Protein AF-A0A529LRW3-F1 (afdb_monomer_lite)

Secondary structure (DSSP, 8-state):
-HHHHHHHTGGGS-EE-TTGGGSEEE-HHHHHTGGGEEEEEEEETT--S-EE--PPPP-SSSTTPPPTT--SEEEPPTT---EEEEEEETT-

Sequence (92 aa):
ENKQILDQFWTSWIAFDSGGNRGLVYFTQMLSYRCAIKEVHYSLNGSALDKEIKMPPCDAKDPYAIPSDYQPYFKVKDDVKSMAVQVTYTDG

Radius of gyration: 13.14 Å; chains: 1; bounding box: 32×28×34 Å

Structure (mmCIF, N/CA/C/O backbone):
data_AF-A0A529LRW3-F1
#
_entry.id   AF-A0A529LRW3-F1
#
loop_
_atom_site.group_PDB
_atom_site.id
_atom_site.type_symbol
_atom_site.label_atom_id
_atom_site.label_alt_id
_atom_site.label_comp_id
_atom_site.label_asym_id
_atom_site.label_entity_id
_atom_site.label_seq_id
_atom_site.pdbx_PDB_ins_code
_atom_site.Cartn_x
_atom_site.Cartn_y
_atom_site.Cartn_z
_atom_site.occupancy
_atom_site.B_iso_or_equiv
_atom_site.auth_seq_id
_atom_site.auth_comp_id
_atom_site.auth_asym_id
_atom_site.auth_atom_id
_atom_site.pdbx_PDB_model_num
ATOM 1 N N . GLU A 1 1 ? 18.303 -2.722 -6.018 1.00 77.81 1 GLU A N 1
ATOM 2 C CA . GLU A 1 1 ? 17.991 -1.337 -5.608 1.00 77.81 1 GLU A CA 1
ATOM 3 C C . GLU A 1 1 ? 16.567 -1.205 -5.067 1.00 77.81 1 GLU A C 1
ATOM 5 O O . GLU A 1 1 ? 16.422 -0.947 -3.883 1.00 77.81 1 GLU A O 1
ATOM 10 N N . ASN A 1 2 ? 15.527 -1.505 -5.854 1.00 83.38 2 ASN A N 1
ATOM 11 C CA . ASN A 1 2 ? 14.121 -1.392 -5.418 1.00 83.38 2 ASN A CA 1
ATOM 12 C C . ASN A 1 2 ? 13.794 -2.099 -4.084 1.00 83.38 2 ASN A C 1
ATOM 14 O O . ASN A 1 2 ? 13.210 -1.478 -3.204 1.00 83.38 2 ASN A O 1
ATOM 18 N N . LYS A 1 3 ? 14.224 -3.359 -3.895 1.00 88.44 3 LYS A N 1
ATOM 19 C CA . LYS A 1 3 ? 14.064 -4.097 -2.622 1.00 88.44 3 LYS A CA 1
ATOM 20 C C . LYS A 1 3 ? 14.737 -3.388 -1.442 1.00 88.44 3 LYS A C 1
ATOM 22 O O . LYS A 1 3 ? 14.128 -3.217 -0.401 1.00 88.44 3 LYS A O 1
ATOM 27 N N . GLN A 1 4 ? 15.962 -2.900 -1.635 1.00 90.62 4 GLN A N 1
ATOM 28 C CA . GLN A 1 4 ? 16.712 -2.193 -0.595 1.00 90.62 4 GLN A CA 1
ATOM 29 C C . GLN A 1 4 ? 16.006 -0.902 -0.156 1.00 90.62 4 GLN A C 1
ATOM 31 O O . GLN A 1 4 ? 15.973 -0.604 1.034 1.00 90.62 4 GLN A O 1
ATOM 36 N N . ILE A 1 5 ? 15.420 -0.155 -1.096 1.00 91.25 5 ILE A N 1
ATOM 37 C CA . ILE A 1 5 ? 14.625 1.039 -0.780 1.00 91.25 5 ILE A CA 1
ATOM 38 C C . ILE A 1 5 ? 13.350 0.646 -0.025 1.00 91.25 5 ILE A C 1
ATOM 40 O O . ILE A 1 5 ? 13.011 1.281 0.970 1.00 91.25 5 ILE A O 1
ATOM 44 N N . LEU A 1 6 ? 12.659 -0.411 -0.457 1.00 91.88 6 LEU A N 1
ATOM 45 C CA . LEU A 1 6 ? 11.480 -0.915 0.251 1.00 91.88 6 LEU A CA 1
ATOM 46 C C . LEU A 1 6 ? 11.825 -1.327 1.689 1.00 91.88 6 LEU A C 1
ATOM 48 O O . LEU A 1 6 ? 11.123 -0.907 2.603 1.00 91.88 6 LEU A O 1
ATOM 52 N N . ASP A 1 7 ? 12.926 -2.041 1.908 1.00 91.75 7 ASP A N 1
ATOM 53 C CA . ASP A 1 7 ? 13.361 -2.454 3.248 1.00 91.75 7 ASP A CA 1
ATOM 54 C C . ASP A 1 7 ? 13.795 -1.262 4.116 1.00 91.75 7 ASP A C 1
ATOM 56 O O . ASP A 1 7 ? 13.459 -1.190 5.298 1.00 91.75 7 ASP A O 1
ATOM 60 N N . GLN A 1 8 ? 14.518 -0.294 3.546 1.00 93.69 8 GLN A N 1
ATOM 61 C CA . GLN A 1 8 ? 14.991 0.880 4.285 1.00 93.69 8 GLN A CA 1
ATOM 62 C C . GLN A 1 8 ? 13.846 1.822 4.687 1.00 93.69 8 GLN A C 1
ATOM 64 O O . GLN A 1 8 ? 13.898 2.437 5.753 1.00 93.69 8 GLN A O 1
ATOM 69 N N . PHE A 1 9 ? 12.812 1.924 3.852 1.00 91.81 9 PHE A N 1
ATOM 70 C CA . PHE A 1 9 ? 11.676 2.827 4.039 1.00 91.81 9 PHE A CA 1
ATOM 71 C C . PHE A 1 9 ? 10.372 2.071 4.313 1.00 91.81 9 PHE A C 1
ATOM 73 O O . PHE A 1 9 ? 9.297 2.517 3.914 1.00 91.81 9 PHE A O 1
ATOM 80 N N . TRP A 1 10 ? 10.448 0.947 5.031 1.00 91.00 10 TRP A N 1
ATOM 81 C CA . TRP A 1 10 ? 9.281 0.114 5.344 1.00 91.00 10 TRP A CA 1
ATOM 82 C C . TRP A 1 10 ? 8.170 0.871 6.087 1.00 91.00 10 TRP A C 1
ATOM 84 O O . TRP A 1 10 ? 6.985 0.606 5.898 1.00 91.00 10 TRP A O 1
ATOM 94 N N . THR A 1 11 ? 8.528 1.891 6.873 1.00 90.88 11 THR A N 1
ATOM 95 C CA . THR A 1 11 ? 7.571 2.779 7.555 1.00 90.88 11 THR A CA 1
ATOM 96 C C . THR A 1 11 ? 6.766 3.662 6.599 1.00 90.88 11 THR A C 1
ATOM 98 O O . THR A 1 11 ? 5.768 4.244 7.009 1.00 90.88 11 THR A O 1
ATOM 101 N N . SER A 1 12 ? 7.194 3.772 5.338 1.00 91.75 12 SER A N 1
ATOM 102 C CA . SER A 1 12 ? 6.545 4.548 4.274 1.00 91.75 12 SER A CA 1
ATOM 103 C C . SER A 1 12 ? 5.797 3.676 3.265 1.00 91.75 12 SER A C 1
ATOM 105 O O . SER A 1 12 ? 5.265 4.207 2.291 1.00 91.75 12 SER A O 1
ATOM 107 N N . TRP A 1 13 ? 5.737 2.354 3.471 1.00 94.94 13 TRP A N 1
ATOM 108 C CA . TRP A 1 13 ? 4.964 1.458 2.605 1.00 94.94 13 TRP A CA 1
ATOM 109 C C . TRP A 1 13 ? 3.499 1.868 2.522 1.00 94.94 13 TRP A C 1
ATOM 111 O O . TRP A 1 13 ? 2.902 1.846 1.446 1.00 94.94 13 TRP A O 1
ATOM 121 N N . ILE A 1 14 ? 2.940 2.275 3.661 1.00 93.88 14 ILE A N 1
ATOM 122 C CA . ILE A 1 14 ? 1.589 2.805 3.751 1.00 93.88 14 ILE A CA 1
ATOM 123 C C . ILE A 1 14 ? 1.564 4.119 4.522 1.00 93.88 14 ILE A C 1
ATOM 125 O O . ILE A 1 14 ? 2.356 4.335 5.438 1.00 93.88 14 ILE A O 1
ATOM 129 N N . ALA A 1 15 ? 0.608 4.973 4.181 1.00 92.06 15 ALA A N 1
ATOM 130 C CA . ALA A 1 15 ? 0.317 6.190 4.920 1.00 92.06 15 ALA A CA 1
ATOM 131 C C . ALA A 1 15 ? -1.193 6.352 5.082 1.00 92.06 15 ALA A C 1
ATOM 133 O O . ALA A 1 15 ? -1.942 6.257 4.111 1.00 92.06 15 ALA A O 1
ATOM 134 N N . PHE A 1 16 ? -1.636 6.619 6.306 1.00 90.44 16 PHE A N 1
ATOM 135 C CA . PHE A 1 16 ? -3.001 7.070 6.551 1.00 90.44 16 PHE A CA 1
ATOM 136 C C . PHE A 1 16 ? -3.110 8.561 6.224 1.00 90.44 16 PHE A C 1
ATOM 138 O O . PHE A 1 16 ? -2.164 9.320 6.442 1.00 90.44 16 PHE A O 1
ATOM 145 N N . ASP A 1 17 ? -4.253 8.980 5.690 1.00 86.81 17 ASP A N 1
ATOM 146 C CA . ASP A 1 17 ? -4.539 10.393 5.452 1.00 86.81 17 ASP A CA 1
ATOM 147 C C . ASP A 1 17 ? -4.712 11.197 6.758 1.00 86.81 17 ASP A C 1
ATOM 149 O O . ASP A 1 17 ? -4.525 10.695 7.869 1.00 86.81 17 ASP A O 1
ATOM 153 N N . SER A 1 18 ? -5.078 12.477 6.643 1.00 78.69 18 SER A N 1
ATOM 154 C CA . SER A 1 18 ? -5.312 13.348 7.803 1.00 78.69 18 SER A CA 1
ATOM 155 C C . SER A 1 18 ? -6.494 12.916 8.686 1.00 78.69 18 SER A C 1
ATOM 157 O O . SER A 1 18 ? -6.582 13.354 9.832 1.00 78.69 18 SER A O 1
ATOM 159 N N . GLY A 1 1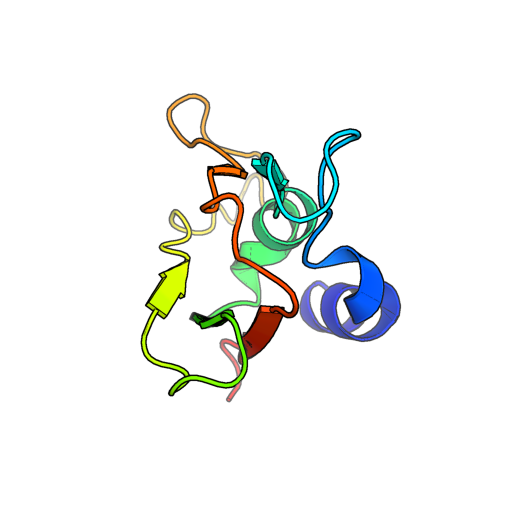9 ? -7.381 12.049 8.189 1.00 69.25 19 GLY A N 1
ATOM 160 C CA . GLY A 1 19 ? -8.421 11.369 8.963 1.00 69.25 19 GLY A CA 1
ATOM 161 C C . GLY A 1 19 ? -7.898 10.169 9.762 1.00 69.25 19 GLY A C 1
ATOM 162 O O . GLY A 1 19 ? -8.658 9.552 10.515 1.00 69.25 19 GLY A O 1
ATOM 163 N N . GLY A 1 20 ? -6.611 9.840 9.626 1.00 75.31 20 GLY A N 1
ATOM 164 C CA . GLY A 1 20 ? -5.960 8.720 10.289 1.00 75.31 20 GLY A CA 1
ATOM 165 C C . GLY A 1 20 ? -6.580 7.392 9.868 1.00 75.31 20 GLY A C 1
ATOM 166 O O . GLY A 1 20 ? -6.903 7.157 8.705 1.00 75.31 20 GLY A O 1
ATOM 167 N N . ASN A 1 21 ? 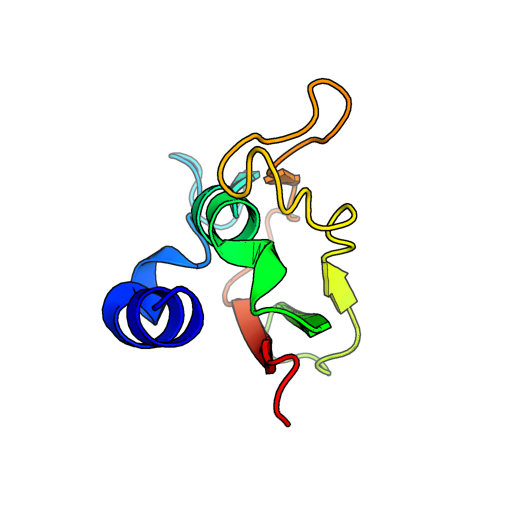-6.812 6.518 10.842 1.00 67.88 21 ASN A N 1
ATOM 168 C CA . ASN A 1 21 ? -7.297 5.155 10.622 1.00 67.88 21 ASN A CA 1
ATOM 169 C C . ASN A 1 21 ? -8.755 5.067 10.116 1.00 67.88 21 ASN A C 1
ATOM 171 O O . ASN A 1 21 ? -9.335 3.989 10.122 1.00 67.88 21 ASN A O 1
ATOM 175 N N . ARG A 1 22 ? -9.380 6.186 9.738 1.00 76.62 22 ARG A N 1
ATOM 176 C CA . ARG A 1 22 ? -10.783 6.273 9.291 1.00 76.62 22 ARG A CA 1
ATOM 177 C C . ARG A 1 22 ? -10.926 6.814 7.866 1.00 76.62 22 ARG A C 1
ATOM 179 O O . ARG A 1 22 ? -12.031 7.086 7.404 1.00 76.62 22 ARG A O 1
ATOM 186 N N . GLY A 1 23 ? -9.803 7.022 7.186 1.00 85.62 23 GLY A N 1
ATOM 187 C CA . GLY A 1 23 ? -9.759 7.656 5.878 1.00 85.62 23 GLY A CA 1
ATOM 188 C C . GLY A 1 23 ? -9.164 6.757 4.807 1.00 85.62 23 GLY A C 1
ATOM 189 O O . GLY A 1 23 ? -9.501 5.575 4.674 1.00 85.62 23 GLY A O 1
ATOM 190 N N . LEU A 1 24 ? -8.308 7.358 3.997 1.00 92.44 24 LEU A N 1
ATOM 191 C CA . LEU A 1 24 ? -7.577 6.694 2.933 1.00 92.44 24 LEU A CA 1
ATOM 192 C C . LEU A 1 24 ? -6.268 6.110 3.462 1.00 92.44 24 LEU A C 1
ATOM 194 O O . LEU A 1 24 ? -5.549 6.747 4.232 1.00 92.44 24 LEU A O 1
ATOM 198 N N . VAL A 1 25 ? -5.954 4.905 3.000 1.00 94.31 25 VAL A N 1
ATOM 199 C CA . VAL A 1 25 ? -4.628 4.304 3.116 1.00 94.31 25 VAL A CA 1
ATOM 200 C C . VAL A 1 25 ? -3.957 4.427 1.763 1.00 94.31 25 VAL A C 1
ATOM 202 O O . VAL A 1 25 ? -4.387 3.794 0.800 1.00 94.31 25 VAL A O 1
ATOM 205 N N . TYR A 1 26 ? -2.915 5.241 1.696 1.00 95.19 26 TYR A N 1
ATOM 206 C CA . TYR A 1 26 ? -2.067 5.401 0.525 1.00 95.19 26 TYR A CA 1
ATOM 207 C C . TYR A 1 26 ? -0.945 4.377 0.540 1.00 95.19 26 TYR A C 1
ATOM 209 O O . TYR A 1 26 ? -0.373 4.100 1.588 1.00 95.19 26 TYR A O 1
ATOM 217 N N . PHE A 1 27 ? -0.597 3.870 -0.635 1.00 95.81 27 PHE A N 1
ATOM 218 C CA . PHE A 1 27 ? 0.516 2.940 -0.840 1.00 95.81 27 PHE A CA 1
ATOM 219 C C . PHE A 1 27 ? 1.341 3.312 -2.085 1.00 95.81 27 PHE A C 1
ATOM 221 O O . PHE A 1 27 ? 1.974 2.476 -2.730 1.00 95.81 27 PHE A O 1
ATOM 228 N N . THR A 1 28 ? 1.335 4.605 -2.423 1.00 93.88 28 THR A N 1
ATOM 229 C CA . THR A 1 28 ? 2.017 5.204 -3.579 1.00 93.88 28 THR A CA 1
ATOM 230 C C . THR A 1 28 ? 3.498 4.842 -3.641 1.00 93.88 28 THR A C 1
ATOM 232 O O . THR A 1 28 ? 4.001 4.521 -4.712 1.00 93.88 28 THR A O 1
ATOM 235 N N . GLN A 1 29 ? 4.189 4.839 -2.496 1.00 92.88 29 GLN A N 1
ATOM 236 C CA . GLN A 1 29 ? 5.612 4.504 -2.443 1.00 92.88 29 GLN A CA 1
ATOM 237 C C . GLN A 1 29 ? 5.854 3.067 -2.914 1.00 92.88 29 GLN A C 1
ATOM 239 O O . GLN A 1 29 ? 6.688 2.855 -3.792 1.00 92.88 29 GLN A O 1
ATOM 244 N N . MET A 1 30 ? 5.079 2.095 -2.420 1.00 94.75 30 MET A N 1
ATOM 245 C CA . MET A 1 30 ? 5.238 0.705 -2.850 1.00 94.75 30 MET A CA 1
ATOM 246 C C . MET A 1 30 ? 4.991 0.545 -4.352 1.00 94.75 30 MET A C 1
ATOM 248 O O . MET A 1 30 ? 5.707 -0.206 -5.009 1.00 94.75 30 MET A O 1
ATOM 252 N N . LEU A 1 31 ? 4.029 1.283 -4.918 1.00 93.75 31 LEU A N 1
ATOM 253 C CA . LEU A 1 31 ? 3.762 1.252 -6.360 1.00 93.75 31 LEU A CA 1
ATOM 254 C C . LEU A 1 31 ? 4.935 1.752 -7.195 1.00 93.75 31 LEU A C 1
ATOM 256 O O . LEU A 1 31 ? 5.207 1.172 -8.248 1.00 93.75 31 LEU A O 1
ATOM 260 N N . SER A 1 32 ? 5.636 2.789 -6.737 1.00 92.19 32 SER A N 1
ATOM 261 C CA . SER A 1 32 ? 6.835 3.287 -7.413 1.00 92.19 32 SER A CA 1
ATOM 262 C C . SER A 1 32 ? 7.968 2.254 -7.414 1.00 92.19 32 SER A C 1
ATOM 264 O O . SER A 1 32 ? 8.768 2.239 -8.338 1.00 92.19 32 SER A O 1
ATOM 266 N N . TYR A 1 33 ? 8.024 1.341 -6.439 1.00 93.25 33 TYR A N 1
ATOM 267 C CA . TYR A 1 33 ? 9.060 0.297 -6.364 1.00 93.25 33 TYR A CA 1
ATOM 268 C C . TYR A 1 33 ? 8.534 -1.121 -6.653 1.00 93.25 33 TYR A C 1
ATOM 270 O O . TYR A 1 33 ? 9.244 -2.108 -6.426 1.00 93.25 33 TYR A O 1
ATOM 278 N N . ARG A 1 34 ? 7.322 -1.242 -7.219 1.00 94.44 34 ARG A N 1
ATOM 279 C CA . ARG A 1 34 ? 6.589 -2.513 -7.396 1.00 94.44 34 ARG A CA 1
ATOM 280 C C . ARG A 1 34 ? 7.315 -3.572 -8.219 1.00 94.44 34 ARG A C 1
ATOM 282 O O . ARG A 1 34 ? 7.005 -4.745 -8.109 1.00 94.44 34 ARG A O 1
ATOM 289 N N . CYS A 1 35 ? 8.312 -3.193 -9.013 1.00 94.19 35 CYS A N 1
ATOM 290 C CA . CYS A 1 35 ? 9.111 -4.135 -9.796 1.00 94.19 35 CYS A CA 1
ATOM 291 C C . CYS A 1 35 ? 9.902 -5.147 -8.949 1.00 94.19 35 CYS A C 1
ATOM 293 O O . CYS A 1 35 ? 10.279 -6.198 -9.461 1.00 94.19 35 CYS A O 1
ATOM 295 N N . ALA A 1 36 ? 10.162 -4.851 -7.670 1.00 94.19 36 ALA A N 1
ATOM 296 C CA . ALA A 1 36 ? 10.733 -5.825 -6.736 1.00 94.19 36 ALA A CA 1
ATOM 297 C C . ALA A 1 36 ? 9.672 -6.653 -5.997 1.00 94.19 36 ALA A C 1
ATOM 299 O O . ALA A 1 36 ? 10.027 -7.602 -5.306 1.00 94.19 36 ALA A O 1
ATOM 300 N N . ILE A 1 37 ? 8.392 -6.305 -6.116 1.00 95.25 37 ILE A N 1
ATOM 301 C CA . ILE A 1 37 ? 7.299 -6.870 -5.332 1.00 95.25 37 ILE A CA 1
ATOM 302 C C . ILE A 1 37 ? 6.588 -7.941 -6.155 1.00 95.25 37 ILE A C 1
ATOM 304 O O . ILE A 1 37 ? 6.162 -7.701 -7.282 1.00 95.25 37 ILE A O 1
ATOM 308 N N . LYS A 1 38 ? 6.449 -9.129 -5.574 1.00 95.31 38 LYS A N 1
ATOM 309 C CA . LYS A 1 38 ? 5.647 -10.218 -6.132 1.00 95.31 38 LYS A CA 1
ATOM 310 C C . LYS A 1 38 ? 4.182 -10.089 -5.726 1.00 95.31 38 LYS A C 1
ATOM 312 O O . LYS A 1 38 ? 3.302 -10.235 -6.563 1.00 95.31 38 LYS A O 1
ATOM 317 N N . GLU A 1 39 ? 3.937 -9.833 -4.448 1.00 95.62 39 GLU A N 1
ATOM 318 C CA . GLU A 1 39 ? 2.600 -9.737 -3.8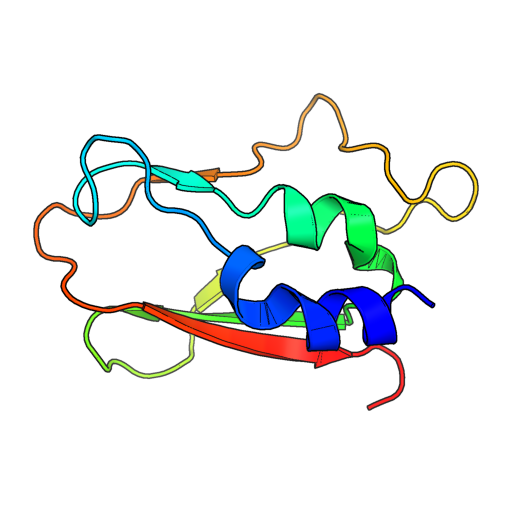59 1.00 95.62 39 GLU A CA 1
ATOM 319 C C . GLU A 1 39 ? 2.670 -8.909 -2.574 1.00 95.62 39 GLU A C 1
ATOM 321 O O . GLU A 1 39 ? 3.697 -8.885 -1.885 1.00 95.62 39 GLU A O 1
ATOM 326 N N . VAL A 1 40 ? 1.567 -8.236 -2.249 1.00 96.75 40 VAL A N 1
ATOM 327 C CA . VAL A 1 40 ? 1.409 -7.527 -0.979 1.00 96.75 40 VAL A CA 1
ATOM 328 C C . VAL A 1 40 ? 0.125 -7.971 -0.324 1.00 96.75 40 VAL A C 1
ATOM 330 O O . VAL A 1 40 ? -0.964 -7.772 -0.866 1.00 96.75 40 VAL A O 1
ATOM 333 N N . HIS A 1 41 ? 0.272 -8.517 0.874 1.00 97.12 41 HIS A N 1
ATOM 334 C CA . HIS A 1 41 ? -0.842 -8.898 1.716 1.00 97.12 41 HIS A CA 1
ATOM 335 C C . HIS A 1 41 ? -0.970 -7.944 2.896 1.00 97.12 41 HIS A C 1
ATOM 337 O O . HIS A 1 41 ? 0.015 -7.396 3.393 1.00 97.12 41 HIS A O 1
ATOM 343 N N . TYR A 1 42 ? -2.194 -7.739 3.359 1.00 96.44 42 TYR A N 1
ATOM 344 C CA . TYR A 1 42 ? -2.475 -6.924 4.523 1.00 96.44 42 TYR A CA 1
ATOM 345 C C . TYR A 1 42 ? -3.601 -7.509 5.367 1.00 96.44 42 TYR A C 1
ATOM 347 O O . TYR A 1 42 ? -4.425 -8.302 4.909 1.00 96.44 42 TYR A O 1
ATOM 355 N N . SER A 1 43 ? -3.647 -7.084 6.623 1.00 95.88 43 SER A N 1
ATOM 356 C CA . SER A 1 43 ? -4.778 -7.323 7.511 1.00 95.88 43 SER A CA 1
ATOM 357 C C . SER A 1 43 ? -5.096 -6.077 8.312 1.00 95.88 43 SER A C 1
ATOM 359 O O . SER A 1 43 ? -4.277 -5.167 8.450 1.00 95.88 43 SER A O 1
ATOM 361 N N . LEU A 1 44 ? -6.317 -6.032 8.831 1.00 93.88 44 LEU A N 1
ATOM 362 C CA . LEU A 1 44 ? -6.796 -4.951 9.682 1.00 93.88 44 LEU A CA 1
ATOM 363 C C . LEU A 1 44 ? -7.162 -5.522 11.047 1.00 93.88 44 LEU A C 1
ATOM 365 O O . LEU A 1 44 ? -7.687 -6.634 11.135 1.00 93.88 44 LEU A O 1
ATOM 369 N N . ASN A 1 45 ? -6.915 -4.763 12.111 1.00 92.81 45 ASN A N 1
ATOM 370 C CA . ASN A 1 45 ? -7.348 -5.103 13.470 1.00 92.81 45 ASN A CA 1
ATOM 371 C C . ASN A 1 45 ? -6.867 -6.484 13.963 1.00 92.81 45 ASN A C 1
ATOM 373 O O . ASN A 1 45 ? -7.571 -7.149 14.719 1.00 92.81 45 ASN A O 1
ATOM 377 N N . GLY A 1 46 ? -5.679 -6.926 13.531 1.00 89.88 46 GLY A N 1
ATOM 378 C CA . GLY A 1 46 ? -5.100 -8.215 13.937 1.00 89.88 46 GLY A CA 1
ATOM 379 C C . GLY A 1 46 ? -5.796 -9.450 13.351 1.00 89.88 46 GLY A C 1
ATOM 380 O O . GLY A 1 46 ? -5.613 -10.550 13.865 1.00 89.88 46 GLY A O 1
ATOM 381 N N . SER A 1 47 ? -6.603 -9.278 12.299 1.00 93.44 47 SER A N 1
ATOM 382 C CA . SER A 1 47 ? -7.181 -10.392 11.537 1.00 93.44 47 SER A CA 1
ATOM 383 C C . SER A 1 47 ? -6.125 -11.154 10.724 1.00 93.44 47 SER A C 1
ATOM 385 O O . SER A 1 47 ? -4.961 -10.746 10.642 1.00 93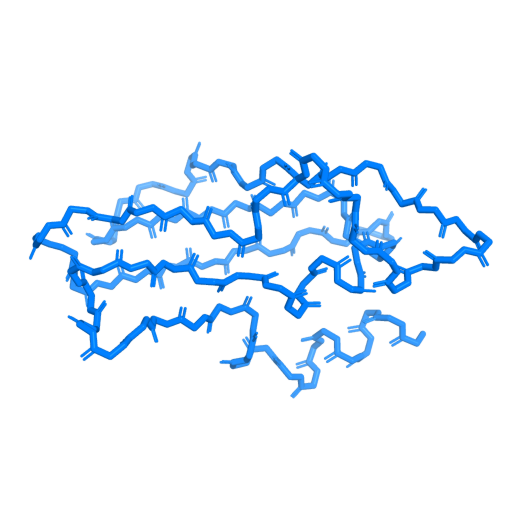.44 47 SER A O 1
ATOM 387 N N . ALA A 1 48 ? -6.544 -12.274 10.124 1.00 94.69 48 ALA A N 1
ATOM 388 C CA . ALA A 1 48 ? -5.712 -13.049 9.213 1.00 94.69 48 ALA A CA 1
ATOM 389 C C . ALA A 1 48 ? -5.191 -12.179 8.057 1.00 94.69 48 ALA A C 1
ATOM 391 O O . ALA A 1 48 ? -5.884 -11.284 7.575 1.00 94.69 48 ALA A O 1
ATOM 392 N N . LEU A 1 49 ? -3.959 -12.446 7.625 1.00 94.94 49 LEU A N 1
ATOM 393 C CA . LEU A 1 49 ? -3.304 -11.735 6.532 1.00 94.94 49 LEU A CA 1
ATOM 394 C C . LEU A 1 49 ? -3.777 -12.260 5.170 1.00 94.94 49 LEU A C 1
ATOM 396 O O . LEU A 1 49 ? -3.041 -12.926 4.453 1.00 94.94 49 LEU A O 1
ATOM 400 N N . ASP A 1 50 ? -5.046 -12.002 4.863 1.00 92.81 50 ASP A N 1
ATOM 401 C CA . ASP A 1 50 ? -5.770 -12.598 3.737 1.00 92.81 50 ASP A CA 1
ATOM 402 C C . ASP A 1 50 ? -6.178 -11.594 2.650 1.00 92.81 50 ASP A C 1
ATOM 404 O O . ASP A 1 50 ? -6.714 -11.986 1.611 1.00 92.81 50 ASP A O 1
ATOM 408 N N . LYS A 1 51 ? -5.942 -10.295 2.868 1.00 95.69 51 LYS A N 1
ATOM 409 C CA . LYS A 1 51 ? -6.294 -9.249 1.905 1.00 95.69 51 LYS A CA 1
ATOM 410 C C . LYS A 1 51 ? -5.101 -8.924 1.035 1.00 95.69 51 LYS A C 1
ATOM 412 O O . LYS A 1 51 ? -4.001 -8.761 1.540 1.00 95.69 51 LYS A O 1
ATOM 417 N N . GLU A 1 52 ? -5.332 -8.750 -0.256 1.00 96.50 52 GLU A N 1
ATOM 418 C CA . GLU A 1 52 ? -4.288 -8.435 -1.227 1.00 96.50 52 GLU A CA 1
ATOM 419 C C . GLU A 1 52 ? -4.401 -6.974 -1.689 1.00 96.50 52 GLU A C 1
ATOM 421 O O . GLU A 1 52 ? -5.499 -6.492 -1.995 1.00 96.50 52 GLU A O 1
ATOM 426 N N . ILE A 1 53 ? -3.269 -6.271 -1.778 1.00 95.75 53 ILE A N 1
ATOM 427 C CA . ILE A 1 53 ? -3.158 -5.036 -2.565 1.00 95.75 53 ILE A CA 1
ATOM 428 C C . ILE A 1 53 ? -2.729 -5.442 -3.974 1.00 95.75 53 ILE A C 1
ATOM 430 O O . ILE A 1 53 ? -1.557 -5.725 -4.221 1.00 95.75 53 ILE A O 1
ATOM 434 N N . LYS A 1 54 ? -3.688 -5.463 -4.902 1.00 94.62 54 LYS A N 1
ATOM 435 C CA . LYS A 1 54 ? -3.451 -5.854 -6.297 1.00 94.62 54 LYS A CA 1
ATOM 436 C C . LYS A 1 54 ? -2.657 -4.791 -7.042 1.00 94.62 54 LYS A C 1
ATOM 438 O O . LYS A 1 54 ? -3.240 -3.880 -7.620 1.00 94.62 54 LYS A O 1
ATOM 443 N N . MET A 1 55 ? -1.335 -4.917 -7.036 1.00 93.19 55 MET A N 1
ATOM 444 C CA . MET A 1 55 ? -0.462 -3.993 -7.753 1.00 93.19 55 MET A CA 1
ATOM 445 C C . MET A 1 55 ? -0.567 -4.189 -9.271 1.00 93.19 55 MET A C 1
ATOM 447 O O . MET A 1 55 ? -0.703 -5.321 -9.742 1.00 93.19 55 MET A O 1
ATOM 451 N N . PRO A 1 56 ? -0.484 -3.105 -10.060 1.00 93.62 56 PRO A N 1
ATOM 452 C CA . PRO A 1 56 ? -0.421 -3.226 -11.504 1.00 93.62 56 PRO A CA 1
ATOM 453 C C . PRO A 1 56 ? 0.925 -3.846 -11.913 1.00 93.62 56 PRO A C 1
ATOM 455 O O . PRO A 1 56 ? 1.896 -3.775 -11.150 1.00 93.62 56 PRO A O 1
ATOM 458 N N . PRO A 1 57 ? 1.035 -4.403 -13.131 1.00 90.81 57 PRO A N 1
ATOM 459 C CA . PRO A 1 57 ? 2.307 -4.888 -13.646 1.00 90.81 57 PRO A CA 1
ATOM 460 C C . PRO A 1 57 ? 3.418 -3.830 -13.553 1.00 90.81 57 PRO A C 1
ATOM 462 O O . PRO A 1 57 ? 3.192 -2.624 -13.706 1.00 90.81 57 PRO A O 1
ATOM 465 N N . CYS A 1 58 ? 4.640 -4.287 -13.292 1.00 90.75 58 CYS A N 1
ATOM 466 C CA . CYS A 1 58 ? 5.832 -3.452 -13.395 1.00 90.75 58 CYS A CA 1
ATOM 467 C C . CYS A 1 58 ? 6.058 -3.033 -14.854 1.00 90.75 58 CYS A C 1
ATOM 469 O O . CYS A 1 58 ? 6.001 -3.873 -15.753 1.00 90.75 58 CYS A O 1
ATOM 471 N N . ASP A 1 59 ? 6.372 -1.755 -15.073 1.00 90.12 59 ASP A N 1
ATOM 472 C CA . ASP A 1 59 ? 6.932 -1.285 -16.337 1.00 90.12 59 ASP A CA 1
ATOM 473 C C . ASP A 1 59 ? 8.452 -1.154 -16.182 1.00 90.12 59 ASP A C 1
ATOM 475 O O . ASP A 1 59 ? 8.941 -0.282 -15.476 1.00 90.12 59 ASP A O 1
ATOM 479 N N . ALA A 1 60 ? 9.226 -2.028 -16.826 1.00 86.94 60 ALA A N 1
ATOM 480 C CA . ALA A 1 60 ? 10.686 -1.984 -16.728 1.00 86.94 60 ALA A CA 1
ATOM 481 C C . ALA A 1 60 ? 11.308 -0.756 -17.421 1.00 86.94 60 ALA A C 1
ATOM 483 O O . ALA A 1 60 ? 12.463 -0.429 -17.148 1.00 86.94 60 ALA A O 1
ATOM 484 N N . LYS A 1 61 ? 10.576 -0.098 -18.332 1.00 90.00 61 LYS A N 1
ATOM 485 C CA . LYS A 1 61 ? 11.032 1.114 -19.030 1.00 90.00 61 LYS A CA 1
ATOM 486 C C . LYS A 1 61 ? 10.766 2.373 -18.210 1.00 90.00 61 LYS A C 1
ATOM 488 O O . LYS A 1 61 ? 11.540 3.319 -18.317 1.00 90.00 61 LYS A O 1
ATOM 493 N N . ASP A 1 62 ? 9.712 2.360 -17.398 1.00 88.06 62 ASP A N 1
ATOM 494 C CA . ASP A 1 62 ? 9.380 3.424 -16.451 1.00 88.06 62 ASP A CA 1
ATOM 495 C C . ASP A 1 62 ? 8.899 2.834 -15.107 1.00 88.06 62 ASP A C 1
ATOM 497 O O . ASP A 1 62 ? 7.699 2.783 -14.818 1.00 88.06 62 ASP A O 1
ATOM 501 N N . PRO A 1 63 ? 9.831 2.339 -14.267 1.00 85.44 63 PRO A N 1
ATOM 502 C CA . PRO A 1 63 ? 9.489 1.566 -13.069 1.00 85.44 63 PRO A CA 1
ATOM 503 C C . PRO A 1 63 ? 8.741 2.380 -12.012 1.00 85.44 63 PRO A C 1
ATOM 505 O O . PRO A 1 63 ? 8.000 1.806 -11.213 1.00 85.44 63 PRO A O 1
ATOM 508 N N . TYR A 1 64 ? 8.903 3.704 -12.032 1.00 87.75 64 TYR A N 1
ATOM 509 C CA . TYR A 1 64 ? 8.328 4.617 -11.048 1.00 87.75 64 TYR A CA 1
ATOM 510 C C . TYR A 1 64 ? 6.970 5.182 -11.476 1.00 87.75 64 TYR A C 1
ATOM 512 O O . TYR A 1 64 ? 6.235 5.683 -10.619 1.00 87.75 64 TYR A O 1
ATOM 520 N N . ALA A 1 65 ? 6.608 5.076 -12.760 1.00 90.88 65 ALA A N 1
ATOM 521 C CA . ALA A 1 65 ? 5.309 5.509 -13.251 1.00 90.88 65 ALA A CA 1
ATOM 522 C C . ALA A 1 65 ? 4.174 4.676 -12.651 1.00 90.88 65 ALA A C 1
ATOM 524 O O . ALA A 1 65 ? 4.172 3.439 -12.684 1.00 90.88 65 ALA A O 1
ATOM 525 N N . ILE A 1 66 ? 3.180 5.388 -12.124 1.00 88.88 66 ILE A N 1
ATOM 526 C CA . ILE A 1 66 ? 1.908 4.822 -11.685 1.00 88.88 66 ILE A CA 1
ATOM 527 C C . ILE A 1 66 ? 0.924 4.970 -12.851 1.00 88.88 66 ILE A C 1
ATOM 529 O O . ILE A 1 66 ? 0.757 6.090 -13.343 1.00 88.88 66 ILE A O 1
ATOM 533 N N . PRO A 1 67 ? 0.281 3.879 -13.308 1.00 90.44 67 PRO A N 1
ATOM 534 C CA . PRO A 1 67 ? -0.733 3.953 -14.355 1.00 90.44 67 PRO A CA 1
ATOM 535 C C . PRO A 1 67 ? -1.841 4.944 -13.984 1.00 90.44 67 PRO A C 1
ATOM 537 O O . PRO A 1 67 ? -2.290 4.979 -12.839 1.00 90.44 67 PRO A O 1
ATOM 540 N N . SER A 1 68 ? -2.285 5.759 -14.942 1.00 88.56 68 SER A N 1
ATOM 541 C CA . SER A 1 68 ? -3.276 6.817 -14.697 1.00 88.56 68 SER A CA 1
ATOM 542 C C . SER A 1 68 ? -4.656 6.288 -14.295 1.00 88.56 68 SER A C 1
ATOM 544 O O . SER A 1 68 ? -5.440 7.012 -13.684 1.00 88.56 68 SER A O 1
ATOM 546 N N . ASP A 1 69 ? -4.950 5.034 -14.626 1.00 90.56 69 ASP A N 1
ATOM 547 C CA . ASP A 1 69 ? -6.161 4.300 -14.264 1.00 90.56 69 ASP A CA 1
ATOM 548 C C . ASP A 1 69 ? -6.050 3.569 -12.915 1.00 90.56 69 ASP A C 1
ATOM 550 O O . ASP A 1 69 ? -7.034 3.004 -12.433 1.00 90.56 69 ASP A O 1
ATOM 554 N N . TYR A 1 70 ? -4.879 3.600 -12.273 1.00 93.12 70 TYR A N 1
ATOM 555 C CA . TYR A 1 70 ? -4.645 2.937 -11.000 1.00 93.12 70 TYR A CA 1
ATOM 556 C C . TYR A 1 70 ? -4.801 3.903 -9.821 1.00 93.12 70 TYR A C 1
ATOM 558 O O . TYR A 1 70 ? -4.168 4.957 -9.761 1.00 93.12 70 TYR A O 1
ATOM 566 N N . GLN A 1 71 ? -5.609 3.523 -8.829 1.00 94.44 71 GLN A N 1
ATOM 567 C CA . GLN A 1 71 ? -5.773 4.300 -7.600 1.00 94.44 71 GLN A CA 1
ATOM 568 C C . GLN A 1 71 ? -4.755 3.849 -6.542 1.00 94.44 71 GLN A C 1
ATOM 570 O O . GLN A 1 71 ? -4.851 2.725 -6.047 1.00 94.44 71 GLN A O 1
ATOM 575 N N . PRO A 1 72 ? -3.795 4.704 -6.137 1.00 94.56 72 PRO A N 1
ATOM 576 C CA . PRO A 1 72 ? -2.746 4.337 -5.187 1.00 94.56 72 PRO A CA 1
ATOM 577 C C . PRO A 1 72 ? -3.210 4.400 -3.724 1.00 94.56 72 PRO A C 1
ATOM 579 O O . PRO A 1 72 ? -2.416 4.665 -2.818 1.00 94.56 72 PRO A O 1
ATOM 582 N N . TYR A 1 73 ? -4.508 4.212 -3.498 1.00 94.81 73 TYR A N 1
ATOM 583 C CA . TYR A 1 73 ? -5.129 4.237 -2.187 1.00 94.81 73 TYR A CA 1
ATOM 584 C C . TYR A 1 73 ? -6.413 3.411 -2.164 1.00 94.81 73 TYR A C 1
ATOM 586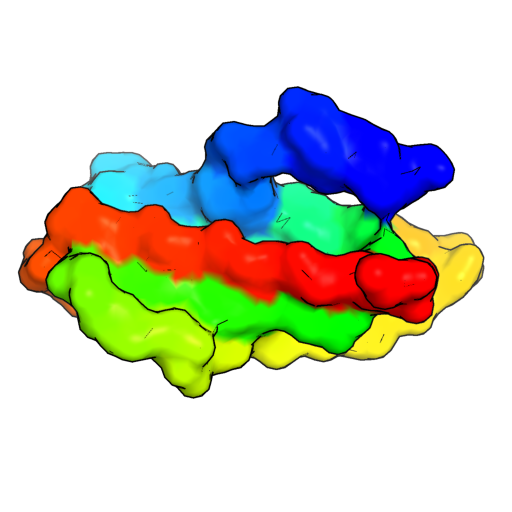 O O . TYR A 1 73 ? -7.046 3.170 -3.190 1.00 94.81 73 TYR A O 1
ATOM 594 N N . PHE A 1 74 ? -6.831 3.023 -0.966 1.00 94.19 74 PHE A N 1
ATOM 595 C CA . PHE A 1 74 ? -8.181 2.529 -0.713 1.00 94.19 74 PHE A CA 1
ATOM 596 C C . PHE A 1 74 ? -8.720 3.132 0.581 1.00 94.19 74 PHE A C 1
ATOM 598 O O . PHE A 1 74 ? -7.962 3.578 1.442 1.00 94.19 74 PHE A O 1
ATOM 605 N N . LYS A 1 75 ? -10.046 3.158 0.723 1.00 92.25 75 LYS A N 1
ATOM 606 C CA . LYS A 1 75 ? -10.700 3.639 1.941 1.00 92.25 75 LYS A CA 1
ATOM 607 C C . LYS A 1 75 ? -10.855 2.502 2.949 1.00 92.25 75 LYS A C 1
ATOM 609 O O . LYS A 1 75 ? -11.343 1.428 2.594 1.00 92.25 75 LYS A O 1
ATOM 614 N N . VAL A 1 76 ? -10.488 2.752 4.202 1.00 90.44 76 VAL A N 1
ATOM 615 C CA . VAL A 1 76 ? -10.760 1.843 5.325 1.00 90.44 76 VAL A CA 1
ATOM 616 C C . VAL A 1 76 ? -12.041 2.232 6.064 1.00 90.44 76 VAL A C 1
ATOM 618 O O . VAL A 1 76 ? -12.565 3.331 5.899 1.00 90.44 76 VAL A O 1
ATOM 621 N N . LYS A 1 77 ? -12.583 1.303 6.856 1.00 86.94 77 LYS A N 1
ATOM 622 C CA . LYS A 1 77 ? -13.720 1.570 7.746 1.00 86.94 77 LYS A CA 1
ATOM 623 C C . LYS A 1 77 ? -13.270 2.355 8.984 1.00 86.94 77 LYS A C 1
ATOM 625 O O . LYS A 1 77 ? -12.113 2.276 9.385 1.00 86.94 77 LYS A O 1
ATOM 630 N N . ASP A 1 78 ? -14.213 3.034 9.633 1.00 84.50 78 ASP A N 1
ATOM 631 C CA . ASP A 1 78 ? -13.948 3.909 10.787 1.00 84.50 78 ASP A CA 1
ATOM 632 C C . ASP A 1 78 ? -13.469 3.172 12.058 1.00 84.50 78 ASP A C 1
ATOM 634 O O . ASP A 1 78 ? -13.033 3.803 13.029 1.00 84.50 78 ASP A O 1
ATOM 638 N N . ASP A 1 79 ? -13.571 1.841 12.076 1.00 87.44 79 ASP A N 1
ATOM 639 C CA . ASP A 1 79 ? -13.213 0.958 13.186 1.00 87.44 79 ASP A CA 1
ATOM 640 C C . ASP A 1 79 ? -11.798 0.366 13.075 1.00 87.44 79 ASP A C 1
ATOM 642 O O . ASP A 1 79 ? -11.415 -0.473 13.899 1.00 87.44 79 ASP A O 1
ATOM 646 N N . VAL A 1 80 ? -10.997 0.792 12.093 1.00 90.25 80 VAL A N 1
ATOM 647 C CA . VAL A 1 80 ? -9.602 0.355 11.976 1.00 90.25 80 VAL A CA 1
ATOM 648 C C . VAL A 1 80 ? -8.743 0.978 13.081 1.00 90.25 80 VAL A C 1
ATOM 650 O O . VAL A 1 80 ? -8.735 2.181 13.332 1.00 90.25 80 VAL A O 1
ATOM 653 N N . LYS A 1 81 ? -7.994 0.126 13.774 1.00 89.19 81 LYS A N 1
ATOM 654 C CA . LYS A 1 81 ? -7.071 0.459 14.868 1.00 89.19 81 LYS A CA 1
ATOM 655 C C . LYS A 1 81 ? -5.632 0.110 14.521 1.00 89.19 81 LYS A C 1
ATOM 657 O O . LYS A 1 81 ? -4.718 0.769 15.002 1.00 89.19 81 LYS A O 1
ATOM 662 N N . SER A 1 82 ? -5.441 -0.920 13.705 1.00 90.75 82 SER A N 1
ATOM 663 C CA . SER A 1 82 ? -4.134 -1.365 13.240 1.00 90.75 82 SER A CA 1
ATOM 664 C C . SER A 1 82 ? -4.227 -1.933 11.831 1.00 90.75 82 SER A C 1
ATOM 666 O O . SER A 1 82 ? -5.269 -2.451 11.422 1.00 90.75 82 SER A O 1
ATOM 668 N N . MET A 1 83 ? -3.114 -1.852 11.110 1.00 92.62 83 MET A N 1
ATOM 669 C CA . MET A 1 83 ? -2.917 -2.492 9.819 1.00 92.62 83 MET A CA 1
ATOM 670 C C . MET A 1 83 ? -1.569 -3.206 9.841 1.00 92.62 83 MET A C 1
ATOM 672 O O . MET A 1 83 ? -0.573 -2.626 10.272 1.00 92.62 83 MET A O 1
ATOM 676 N N . ALA A 1 84 ? -1.555 -4.461 9.410 1.00 95.19 84 ALA A N 1
ATOM 677 C CA . ALA A 1 84 ? -0.334 -5.212 9.151 1.00 95.19 84 ALA A CA 1
ATOM 678 C C . ALA A 1 84 ? -0.153 -5.328 7.641 1.00 95.19 84 ALA A C 1
ATOM 680 O O . ALA A 1 84 ? -1.139 -5.494 6.924 1.00 95.19 84 ALA A O 1
ATOM 681 N N . VAL A 1 85 ? 1.088 -5.239 7.171 1.00 96.06 85 VAL A N 1
ATOM 682 C CA . VAL A 1 85 ? 1.443 -5.359 5.754 1.00 96.06 85 VAL A CA 1
ATOM 683 C C . VAL A 1 85 ? 2.605 -6.331 5.635 1.00 96.06 85 VAL A C 1
ATOM 685 O O . VAL A 1 85 ? 3.579 -6.224 6.378 1.00 96.06 85 VAL A O 1
ATOM 688 N N . GLN A 1 86 ? 2.497 -7.263 4.699 1.00 95.81 86 GLN A N 1
ATOM 689 C CA . GLN A 1 86 ? 3.565 -8.160 4.290 1.00 95.81 86 GLN A CA 1
ATOM 690 C C . GLN A 1 86 ? 3.822 -7.956 2.806 1.00 95.81 86 GLN A C 1
ATOM 692 O O . GLN A 1 86 ? 2.895 -7.967 1.996 1.00 95.81 86 GLN A O 1
ATOM 697 N N . VAL A 1 87 ? 5.093 -7.824 2.461 1.00 95.44 87 VAL A N 1
ATOM 698 C CA . VAL A 1 87 ? 5.563 -7.774 1.083 1.00 95.44 87 VAL A CA 1
ATOM 699 C C . VAL A 1 87 ? 6.316 -9.069 0.814 1.00 95.44 87 VAL A C 1
ATOM 701 O O . VAL A 1 87 ? 7.231 -9.416 1.559 1.00 95.44 87 VAL A O 1
ATOM 704 N N . THR A 1 88 ? 5.940 -9.782 -0.241 1.00 95.38 88 THR A N 1
ATOM 705 C CA . THR A 1 88 ? 6.762 -10.860 -0.797 1.00 95.38 88 THR A CA 1
ATOM 706 C C . THR A 1 88 ? 7.515 -10.288 -1.988 1.00 95.38 88 THR A C 1
ATOM 708 O O . THR A 1 88 ? 6.904 -9.724 -2.899 1.00 95.38 88 THR A O 1
ATOM 711 N N . TYR 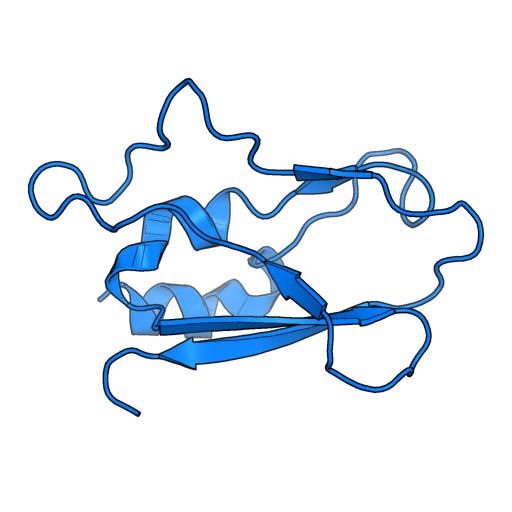A 1 89 ? 8.836 -10.427 -2.000 1.00 94.75 89 TYR A N 1
ATOM 712 C CA . TYR A 1 89 ? 9.667 -9.949 -3.099 1.00 94.75 89 TYR A CA 1
ATOM 713 C C . TYR A 1 89 ? 9.747 -10.969 -4.242 1.00 94.75 89 TYR A C 1
ATOM 715 O O . TYR A 1 89 ? 9.464 -12.156 -4.074 1.00 94.75 89 TYR A O 1
ATOM 723 N N . THR A 1 90 ? 10.105 -10.504 -5.437 1.00 92.38 90 THR A N 1
ATOM 724 C CA . THR A 1 90 ? 10.225 -11.355 -6.634 1.00 92.38 90 THR A CA 1
ATOM 725 C C . THR A 1 90 ? 11.356 -12.379 -6.544 1.00 92.38 90 THR A C 1
ATOM 727 O O . THR A 1 90 ? 11.302 -13.386 -7.249 1.00 92.38 90 THR A O 1
ATOM 730 N N . ASP A 1 91 ? 12.344 -12.154 -5.676 1.00 88.94 91 ASP A N 1
ATOM 731 C CA . ASP A 1 91 ? 13.488 -13.037 -5.436 1.00 88.94 91 ASP A CA 1
ATOM 732 C C . ASP A 1 91 ? 13.259 -14.097 -4.338 1.00 88.94 91 ASP A C 1
ATOM 734 O O . ASP A 1 91 ? 14.116 -14.965 -4.166 1.00 88.94 91 ASP A O 1
ATOM 738 N N . GLY A 1 92 ? 12.093 -14.088 -3.678 1.00 64.69 92 GLY A N 1
ATOM 739 C CA . GLY A 1 92 ? 11.728 -15.022 -2.601 1.00 64.69 92 GLY A CA 1
ATOM 740 C C . GLY A 1 92 ? 12.375 -14.701 -1.260 1.00 64.69 92 GLY A C 1
ATOM 741 O O . GLY A 1 92 ? 12.444 -15.647 -0.446 1.00 64.69 92 GLY A O 1
#

pLDDT: mean 90.81, std 6.1, range [64.69, 97.12]

Foldseek 3Di:
DLVVCCVVVVVLCWDDDPLRQQFKIFRLSCQQSVLFFPWKFKDFPPDDRPHTDDHDDADPVRRRDDPPPDDRIDGDHPPTDDMDMDTDTPVD